Protein 7TGG (pdb70)

InterPro domains:
  IPR000983 General secretion pathway protein G-type pilin [PR00813] (29-54)
  IPR000983 General secretion pathway protein G-type pilin [PR00813] (65-83)
  IPR012902 Prokaryotic N-terminal methylation site [PF07963] (25-50)
  IPR012902 Prokaryotic N-terminal methylation site [PS00409] (28-48)
  IPR012902 Prokaryotic N-terminal methylation site [TIGR02532] (27-50)
  IPR045584 Pilin-like [SSF54523] (30-87)

Sequence (163 aa):
TLIELLIVVAIIGILAAIAIPQFSAYRVKAYNSAASSDLRNLKTALESAFADDQTYPPESAGKIPTTTMGGKDFTFKPSTNVSVSYFTTNGATSTAGTVNTDYAVNTKNSSGNRVFTSTNNTSNIWYIENDAWKGKAVSDSDVTALGTGDVGKSDFSGTEWKS

Radius of gyration: 22.92 Å; Cα contacts (8 Å, |Δi|>4): 301; chains: 2; bounding box: 35×36×85 Å

B-factor: mean 159.6, std 14.05, range [127.74, 213.77]

Solvent-accessible surface area: 9549 Å² total; per-residue (Å²): 128,139,127,107,106,111,95,73,99,50,83,114,46,112,120,84,79,114,96,165,75,140,117,60,47,168,125,11,125,58,71,8,66,44,0,32,72,10,0,136,71,2,38,68,24,0,88,65,11,56,81,96,32,126,2,8,0,8,7,48,99,12,106,28,2,82,45,11,34,43,56,148,99,6,124,38,172,48,53,147,73,17,23,25,10,0,33,5,58,58,21,47,79,78,94,86,70,31,88,0,72,30,4,0,0,0,0,0,7,32,44,0,20,49,3,8,4,1,0,40,77,26,79,83,23,34,22,36,77,58,94,80,21,94,66,86,34,11,101,58,113,88,1,82,37,18,29,105,37,67,31,14,74,77,109,38,123,73,103,15,143,86,125

Secondary structure (DSSP, 8-state):
-TTHHHHHHHHHHHHT-S-PPP-SHHHHHHHHHHHHHHHHHHHHHHHHHHHHHSSPPPP-/--S--SB-TTSSB------TTEEEEEEETTTT---SS-----EEEEEEETT-S-EEEEETT--S-EE---SS-SS--TTSSTT----SS--------SS-B--

GO terms:
  GO:0009297 pilus assembly (P, IMP)

Nearest PDB structures (foldseek):
  6vk9-assembly1_D  TM=1.008E+00  e=5.743E-19  Geobacter sulfurreducens
  2w81-assembly1_D  TM=5.347E-01  e=9.910E+00  Neisseria meningitidis

Foldseek 3Di:
DVVVVVVVVVVVVVVVPPPDDDCDVVVVVVVVVVVVVVVVVVVVVQVVVCVVPVDGDDDD/DFADAQADLVRHGPPDDDDDAKAKGKEFQPGPPSVSPDDTPKIKMKMGGQQDQKIWIDMDQEDDIKIQRDNPHGRDHPVDPPRPGDDYPVRHCRDDDPHIDDD

Organism: Geobacter sulfurreducens (strain ATCC 51573 / DSM 12127 / PCA) (NCBI:txid243231)

Structure (mmCIF, N/CA/C/O backbone):
data_7TGG
#
_entry.id   7TGG
#
_cell.length_a   1.00
_cell.length_b   1.00
_cell.length_c   1.00
_cell.angle_alpha   90.00
_cell.angle_beta   90.00
_cell.angle_gamma   90.00
#
_symmetry.space_group_name_H-M   'P 1'
#
loop_
_entity.id
_entity.type
_entity.pdbx_description
1 polymer 'Geopilin domain 1 protein'
2 polymer 'Geopilin domain 2 protein'
#
loop_
_atom_site.group_PDB
_atom_site.id
_atom_site.type_symbol
_atom_site.label_atom_id
_atom_site.label_alt_id
_atom_site.label_comp_id
_atom_site.label_asym_id
_atom_site.label_entity_id
_atom_site.label_seq_id
_atom_site.pdbx_PDB_ins_code
_atom_site.Cartn_x
_atom_site.Cartn_y
_atom_site.Cartn_z
_atom_site.occupancy
_atom_site.B_iso_or_equiv
_atom_site.auth_seq_id
_atom_site.auth_comp_id
_atom_site.auth_asym_id
_atom_site.auth_atom_id
_atom_site.pdbx_PDB_model_num
ATOM 1 N N . THR A 1 31 ? -2.320 1.188 -62.143 1.00 145.77 2 THR A N 1
ATOM 2 C CA . THR A 1 31 ? -1.641 2.189 -62.959 1.00 145.77 2 THR A CA 1
ATOM 3 C C . THR A 1 31 ? -0.354 2.660 -62.292 1.00 145.77 2 THR A C 1
ATOM 4 O O . THR A 1 31 ? -0.205 2.564 -61.074 1.00 145.77 2 THR A O 1
ATOM 8 N N . LEU A 1 32 ? 0.574 3.171 -63.107 1.00 146.43 3 LEU A N 1
ATOM 9 C CA . LEU A 1 32 ? 1.856 3.629 -62.585 1.00 146.43 3 LEU A CA 1
ATOM 10 C C . LEU A 1 32 ? 1.690 4.752 -61.570 1.00 146.43 3 LEU A C 1
ATOM 11 O O . LEU A 1 32 ? 2.461 4.835 -60.607 1.00 146.43 3 LEU A O 1
ATOM 16 N N . ILE A 1 33 ? 0.698 5.623 -61.762 1.00 142.85 4 ILE A N 1
ATOM 17 C CA . ILE A 1 33 ? 0.502 6.719 -60.818 1.00 142.85 4 ILE A CA 1
ATOM 18 C C . ILE A 1 33 ? 0.041 6.192 -59.464 1.00 142.85 4 ILE A C 1
ATOM 19 O O . ILE A 1 33 ? 0.407 6.745 -58.420 1.00 142.85 4 ILE A O 1
ATOM 24 N N . GLU A 1 34 ? -0.752 5.119 -59.451 1.00 143.75 5 GLU A N 1
ATOM 25 C CA . GLU A 1 34 ? -1.135 4.507 -58.183 1.00 143.75 5 GLU A CA 1
ATOM 26 C C . GLU A 1 34 ? 0.083 3.955 -57.452 1.00 143.75 5 GLU A C 1
ATOM 27 O O . GLU A 1 34 ? 0.207 4.101 -56.227 1.00 143.75 5 GLU A O 1
ATOM 33 N N . LEU A 1 35 ? 1.001 3.334 -58.188 1.00 138.47 6 LEU A N 1
ATOM 34 C CA . LEU A 1 35 ? 2.239 2.824 -57.611 1.00 138.47 6 LEU A CA 1
ATOM 35 C C . LEU A 1 35 ? 3.255 3.909 -57.365 1.00 138.47 6 LEU A C 1
ATOM 36 O O . LEU A 1 35 ? 4.358 3.609 -56.898 1.00 138.47 6 LEU A O 1
ATOM 41 N N . LEU A 1 36 ? 2.929 5.164 -57.670 1.00 137.51 7 LEU A N 1
ATOM 42 C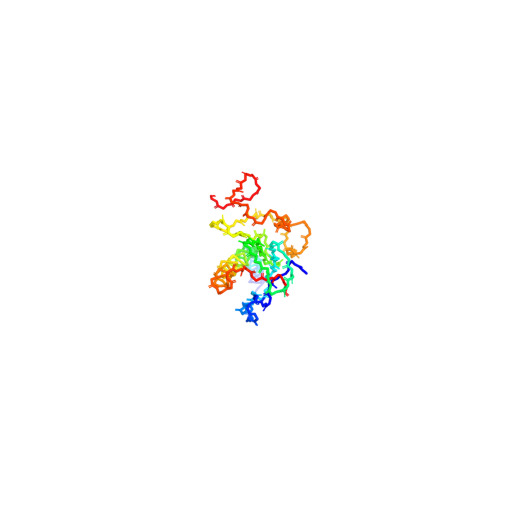 CA . LEU A 1 36 ? 3.745 6.292 -57.255 1.00 137.51 7 LEU A CA 1
ATOM 43 C C . LEU A 1 36 ? 3.227 6.949 -55.990 1.00 137.51 7 LEU A C 1
ATOM 44 O O . LEU A 1 36 ? 3.976 7.682 -55.339 1.00 137.51 7 LEU A O 1
ATOM 49 N N . ILE A 1 37 ? 1.970 6.707 -55.635 1.00 135.91 8 ILE A N 1
ATOM 50 C CA . ILE A 1 37 ? 1.428 7.201 -54.378 1.00 135.91 8 ILE A CA 1
ATOM 51 C C . ILE A 1 37 ? 1.515 6.143 -53.287 1.00 135.91 8 ILE A C 1
ATOM 52 O O . ILE A 1 37 ? 1.683 6.472 -52.111 1.00 135.91 8 ILE A O 1
ATOM 57 N N . VAL A 1 38 ? 1.417 4.860 -53.642 1.00 137.76 9 VAL A N 1
ATOM 58 C CA . VAL A 1 38 ? 1.705 3.816 -52.659 1.00 137.76 9 VAL A CA 1
ATOM 59 C C . VAL A 1 38 ? 3.100 4.018 -52.083 1.00 137.76 9 VAL A C 1
ATOM 60 O O . VAL A 1 38 ? 3.305 3.966 -50.863 1.00 137.76 9 VAL A O 1
ATOM 64 N N . VAL A 1 39 ? 4.079 4.265 -52.957 1.00 128.95 10 VAL A N 1
ATOM 65 C CA . VAL A 1 39 ? 5.438 4.549 -52.520 1.00 128.95 10 VAL A CA 1
ATOM 66 C C . VAL A 1 39 ? 5.511 5.826 -51.697 1.00 128.95 10 VAL A C 1
ATOM 67 O O . VAL A 1 39 ? 6.299 5.908 -50.750 1.00 128.95 10 VAL A O 1
ATOM 71 N N . ALA A 1 40 ? 4.683 6.821 -52.013 1.00 127.74 11 ALA A N 1
ATOM 72 C CA . ALA A 1 40 ? 4.735 8.089 -51.297 1.00 127.74 11 ALA A CA 1
ATOM 73 C C . ALA A 1 40 ? 4.063 8.029 -49.931 1.00 127.74 11 ALA A C 1
ATOM 74 O O . ALA A 1 40 ? 4.341 8.886 -49.086 1.00 127.74 11 ALA A O 1
ATOM 76 N N . ILE A 1 41 ? 3.200 7.047 -49.694 1.00 129.87 12 ILE A N 1
ATOM 77 C CA . ILE A 1 41 ? 2.610 6.839 -48.376 1.00 129.87 12 ILE A CA 1
ATOM 78 C C . ILE A 1 41 ? 3.437 5.873 -47.536 1.00 129.87 12 ILE A C 1
ATOM 79 O O . ILE A 1 41 ? 3.525 6.034 -46.318 1.00 129.87 12 ILE A O 1
ATOM 84 N N . ILE A 1 42 ? 4.036 4.856 -48.164 1.00 134.59 13 ILE A N 1
ATOM 85 C CA . ILE A 1 42 ? 4.918 3.956 -47.424 1.00 134.59 13 ILE A CA 1
ATOM 86 C C . ILE A 1 42 ? 6.065 4.733 -46.793 1.00 134.59 13 ILE A C 1
ATOM 87 O O . ILE A 1 42 ? 6.443 4.489 -45.640 1.00 134.59 13 ILE A O 1
ATOM 92 N N . GLY A 1 43 ? 6.626 5.693 -47.530 1.00 129.48 14 GLY A N 1
ATOM 93 C CA . GLY A 1 43 ? 7.688 6.513 -46.974 1.00 129.48 14 GLY A CA 1
ATOM 94 C C . GLY A 1 43 ? 7.233 7.375 -45.815 1.00 129.48 14 GLY A C 1
ATOM 95 O O . GLY A 1 43 ? 7.995 7.603 -44.871 1.00 129.48 14 GLY A O 1
ATOM 96 N N . ILE A 1 44 ? 5.996 7.869 -45.867 1.00 128.89 15 ILE A N 1
ATOM 97 C CA . ILE A 1 44 ? 5.477 8.696 -44.781 1.00 128.89 15 ILE A CA 1
ATOM 98 C C . ILE A 1 44 ? 5.256 7.855 -43.530 1.00 128.89 15 ILE A C 1
ATOM 99 O O . ILE A 1 44 ? 5.705 8.209 -42.434 1.00 128.89 15 ILE A O 1
ATOM 104 N N . LEU A 1 45 ? 4.569 6.723 -43.679 1.00 132.06 16 LEU A N 1
ATOM 105 C CA . LEU A 1 45 ? 4.230 5.895 -42.527 1.00 132.06 16 LEU A CA 1
ATOM 106 C C . LEU A 1 45 ? 5.414 5.107 -41.985 1.00 132.06 16 LEU A C 1
ATOM 107 O O . LEU A 1 45 ? 5.257 4.407 -40.979 1.00 132.06 16 LEU A O 1
ATOM 112 N N . ALA A 1 46 ? 6.582 5.197 -42.614 1.00 135.49 17 ALA A N 1
ATOM 113 C CA . ALA A 1 46 ? 7.788 4.559 -42.109 1.00 135.49 17 ALA A CA 1
ATOM 114 C C . ALA A 1 46 ? 8.616 5.486 -41.233 1.00 135.49 17 ALA A C 1
ATOM 115 O O . ALA A 1 46 ? 9.664 5.071 -40.730 1.00 135.49 17 ALA A O 1
ATOM 117 N N . ALA A 1 47 ? 8.181 6.732 -41.050 1.00 135.13 18 ALA A N 1
ATOM 118 C CA . ALA A 1 47 ? 8.862 7.694 -40.179 1.00 135.13 18 ALA A CA 1
ATOM 119 C C . ALA A 1 47 ? 7.773 8.478 -39.449 1.00 135.13 18 ALA A C 1
ATOM 120 O O . ALA A 1 47 ? 7.245 9.461 -39.975 1.00 135.13 18 ALA A O 1
ATOM 122 N N . ILE A 1 48 ? 7.436 8.032 -38.240 1.00 145.47 19 ILE A N 1
ATOM 123 C CA . ILE A 1 48 ? 6.352 8.639 -37.476 1.00 145.47 19 ILE A CA 1
ATOM 124 C C . ILE A 1 48 ? 6.930 9.056 -36.125 1.00 145.47 19 ILE A C 1
ATOM 125 O O . ILE A 1 48 ? 6.227 9.101 -35.108 1.00 145.47 19 ILE A O 1
ATOM 130 N N . ALA A 1 49 ? 8.228 9.364 -36.107 1.00 162.17 20 ALA A N 1
ATOM 131 C CA . ALA A 1 49 ? 8.925 9.837 -34.909 1.00 162.17 20 ALA A CA 1
ATOM 132 C C . ALA A 1 49 ? 8.788 8.824 -33.768 1.00 162.17 20 ALA A C 1
ATOM 133 O O . ALA A 1 49 ? 8.187 9.077 -32.722 1.00 162.17 20 ALA A O 1
ATOM 135 N N . ILE A 1 50 ? 9.355 7.654 -34.020 1.00 160.84 21 ILE A N 1
ATOM 136 C CA . ILE A 1 50 ? 9.289 6.557 -33.052 1.00 160.84 21 ILE A CA 1
ATOM 137 C C . ILE A 1 50 ? 10.095 6.931 -31.810 1.00 160.84 21 ILE A C 1
ATOM 138 O O . ILE A 1 50 ? 11.274 7.310 -31.925 1.00 160.84 21 ILE A O 1
ATOM 143 N N . PRO A 1 51 ? 9.506 6.887 -30.622 1.00 154.21 22 PRO A N 1
ATOM 144 C CA . PRO A 1 51 ? 10.197 7.393 -29.434 1.00 154.21 22 PRO A CA 1
ATOM 145 C C . PRO A 1 51 ? 11.050 6.328 -28.760 1.00 154.21 22 PRO A C 1
ATOM 146 O O . PRO A 1 51 ? 10.813 5.124 -28.870 1.00 154.21 22 PRO A O 1
ATOM 150 N N . GLN A 1 52 ? 12.049 6.807 -28.029 1.00 155.18 23 GLN A N 1
ATOM 151 C CA . GLN A 1 52 ? 12.969 5.950 -27.284 1.00 155.18 23 GLN A CA 1
ATOM 152 C C . GLN A 1 52 ? 12.312 5.561 -25.967 1.00 155.18 23 GLN A C 1
ATOM 153 O O . GLN A 1 52 ? 11.808 6.406 -25.222 1.00 155.18 23 GLN A O 1
ATOM 159 N N . PHE A 1 53 ? 12.253 4.264 -25.710 1.00 155.94 24 PHE A N 1
ATOM 160 C CA . PHE A 1 53 ? 11.655 3.747 -24.484 1.00 155.94 24 PHE A CA 1
ATOM 161 C C . PHE A 1 53 ? 12.735 3.273 -23.516 1.00 155.94 24 PHE A C 1
ATOM 162 O O . PHE A 1 53 ? 12.839 2.099 -23.167 1.00 155.94 24 PHE A O 1
ATOM 170 N N . SER A 1 54 ? 13.563 4.224 -23.093 1.00 153.50 25 SER A N 1
ATOM 171 C CA . SER A 1 54 ? 14.652 3.937 -22.172 1.00 153.50 25 SER A CA 1
ATOM 172 C C . SER A 1 54 ? 14.392 4.467 -20.774 1.00 153.50 25 SER A C 1
ATOM 173 O O . SER A 1 54 ? 14.488 3.716 -19.798 1.00 153.50 25 SER A O 1
ATOM 176 N N . ALA A 1 55 ? 14.071 5.753 -20.651 1.00 145.08 26 ALA A N 1
ATOM 177 C CA . ALA A 1 55 ? 13.757 6.298 -19.340 1.00 145.08 26 ALA A CA 1
ATOM 178 C C . ALA A 1 55 ? 12.497 5.665 -18.771 1.00 145.08 26 ALA A C 1
ATOM 179 O O . ALA A 1 55 ? 12.434 5.370 -17.569 1.00 145.08 26 ALA A O 1
ATOM 181 N N . TYR A 1 56 ? 11.518 5.381 -19.632 1.00 153.68 27 TYR A N 1
ATOM 182 C CA . TYR A 1 56 ? 10.181 5.007 -19.198 1.00 153.68 27 TYR A CA 1
ATOM 183 C C . TYR A 1 56 ? 10.173 3.651 -18.518 1.00 153.68 27 TYR A C 1
ATOM 184 O O . TYR A 1 56 ? 9.156 3.261 -17.936 1.00 153.68 27 TYR A O 1
ATOM 193 N N . ARG A 1 57 ? 11.286 2.933 -18.605 1.00 154.00 28 ARG A N 1
ATOM 194 C CA . ARG A 1 57 ? 11.522 1.619 -18.031 1.00 154.00 28 ARG A CA 1
ATOM 195 C C . AR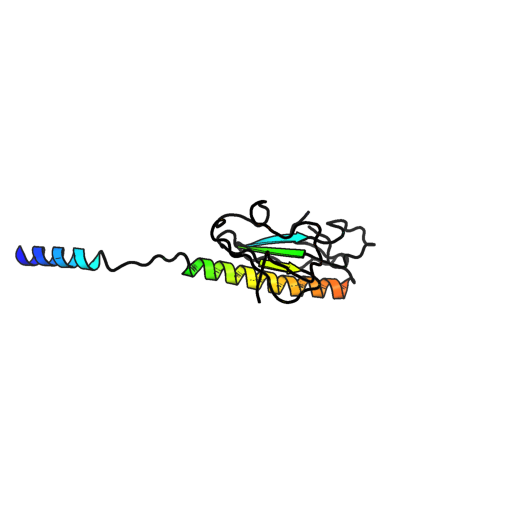G A 1 57 ? 12.521 1.643 -16.884 1.00 154.00 28 ARG A C 1
ATOM 196 O O . ARG A 1 57 ? 12.367 0.892 -15.912 1.00 154.00 28 ARG A O 1
ATOM 204 N N . VAL A 1 58 ? 13.550 2.493 -16.972 1.00 147.99 29 VAL A N 1
ATOM 205 C CA . VAL A 1 58 ? 14.482 2.634 -15.858 1.00 147.99 29 VAL A CA 1
ATOM 206 C C . VAL A 1 58 ? 13.769 3.221 -14.648 1.00 147.99 29 VAL A C 1
ATOM 207 O O . VAL A 1 58 ? 14.110 2.906 -13.502 1.00 147.99 29 VAL A O 1
ATOM 211 N N . LYS A 1 59 ? 12.772 4.086 -14.871 1.00 151.82 30 LYS A N 1
ATOM 212 C CA . LYS A 1 59 ? 11.974 4.547 -13.736 1.00 151.82 30 LYS A CA 1
ATOM 213 C C . LYS A 1 59 ? 11.263 3.384 -13.052 1.00 151.82 30 LYS A C 1
ATOM 214 O O . LYS A 1 59 ? 11.183 3.335 -11.819 1.00 151.82 30 LYS A O 1
ATOM 220 N N . ALA A 1 60 ? 10.742 2.438 -13.836 1.00 143.75 31 ALA A N 1
ATOM 221 C CA . ALA A 1 60 ? 10.109 1.258 -13.255 1.00 143.75 31 ALA A CA 1
ATOM 222 C C . ALA A 1 60 ? 11.113 0.433 -12.458 1.00 143.75 31 ALA A C 1
ATOM 223 O O . ALA A 1 60 ? 10.818 -0.029 -11.348 1.00 143.75 31 ALA A O 1
ATOM 225 N N . TYR A 1 61 ? 12.306 0.229 -13.017 1.00 155.43 32 TYR A N 1
ATOM 226 C CA . TYR A 1 61 ? 13.341 -0.511 -12.295 1.00 155.43 32 TYR A CA 1
ATOM 227 C C . TYR A 1 61 ? 13.672 0.166 -10.968 1.00 155.43 32 TYR A C 1
ATOM 228 O O . TYR A 1 61 ? 13.779 -0.493 -9.920 1.00 155.43 32 TYR A O 1
ATOM 237 N N . ASN A 1 62 ? 13.823 1.490 -10.997 1.00 150.79 33 ASN A N 1
ATOM 238 C CA . ASN A 1 62 ? 14.148 2.251 -9.799 1.00 150.79 33 ASN A CA 1
ATOM 239 C C . ASN A 1 62 ? 13.044 2.127 -8.757 1.00 150.79 33 ASN A C 1
ATOM 240 O O . ASN A 1 62 ? 13.314 1.950 -7.562 1.00 150.79 33 ASN A O 1
ATOM 245 N N . SER A 1 63 ? 11.787 2.250 -9.191 1.00 144.33 34 SER A N 1
ATOM 246 C CA . SER A 1 63 ? 10.667 2.130 -8.268 1.00 144.33 34 SER A CA 1
ATOM 247 C C . SER A 1 63 ? 10.509 0.720 -7.722 1.00 144.33 34 SER A C 1
ATOM 248 O O . SER A 1 63 ? 9.926 0.555 -6.646 1.00 144.33 34 SER A O 1
ATOM 251 N N . ALA A 1 64 ? 11.009 -0.293 -8.429 1.00 136.93 35 ALA A N 1
ATOM 252 C CA . ALA A 1 64 ? 11.048 -1.630 -7.848 1.00 136.93 35 ALA A CA 1
ATOM 253 C C . ALA A 1 64 ? 12.097 -1.707 -6.747 1.00 136.93 35 ALA A C 1
ATOM 254 O O . ALA A 1 64 ? 11.830 -2.219 -5.650 1.00 136.93 35 ALA A O 1
ATOM 256 N N . ALA A 1 65 ? 13.296 -1.184 -7.019 1.00 138.59 36 ALA A N 1
ATOM 257 C CA . ALA A 1 65 ? 14.367 -1.259 -6.026 1.00 138.59 36 ALA A CA 1
ATOM 258 C C . ALA A 1 65 ? 14.018 -0.472 -4.765 1.00 138.59 36 ALA A C 1
ATOM 259 O O . ALA A 1 65 ? 14.294 -0.924 -3.644 1.00 138.59 36 ALA A O 1
ATOM 261 N N . SER A 1 66 ? 13.409 0.705 -4.926 1.00 148.85 37 SER A N 1
ATOM 262 C CA . SER A 1 66 ? 13.071 1.532 -3.769 1.00 148.85 37 SER A CA 1
ATOM 263 C C . SER A 1 66 ? 12.025 0.855 -2.889 1.00 148.85 37 SER A C 1
ATOM 264 O O . SER A 1 66 ? 12.148 0.848 -1.655 1.00 148.85 37 SER A O 1
ATOM 267 N N . SER A 1 67 ? 10.985 0.292 -3.507 1.00 149.57 38 SER A N 1
ATOM 268 C CA . SER A 1 67 ? 9.985 -0.467 -2.765 1.00 149.57 38 SER A CA 1
ATOM 269 C C . SER A 1 67 ? 10.626 -1.638 -2.034 1.00 149.57 38 SER A C 1
ATOM 270 O O . SER A 1 67 ? 10.305 -1.918 -0.870 1.00 149.57 38 SER A O 1
ATOM 273 N N . ASP A 1 68 ? 11.540 -2.339 -2.711 1.00 162.44 39 ASP A N 1
ATOM 274 C CA . ASP A 1 68 ? 12.214 -3.468 -2.081 1.00 162.44 39 ASP A CA 1
ATOM 275 C C . ASP A 1 68 ? 12.980 -3.028 -0.841 1.00 162.44 39 ASP A C 1
ATOM 276 O O . ASP A 1 68 ? 12.938 -3.700 0.196 1.00 162.44 39 ASP A O 1
ATOM 281 N N . LEU A 1 69 ? 13.692 -1.905 -0.930 1.00 145.71 40 LEU A N 1
ATOM 282 C CA . LEU A 1 69 ? 14.455 -1.428 0.222 1.00 145.71 40 LEU A CA 1
ATOM 283 C C . LEU A 1 69 ? 13.531 -1.036 1.372 1.00 145.71 40 LEU A C 1
ATOM 284 O O . LEU A 1 69 ? 13.802 -1.347 2.541 1.00 145.71 40 LEU A O 1
ATOM 289 N N . ARG A 1 70 ? 12.437 -0.335 1.060 1.00 148.50 41 ARG A N 1
ATOM 290 C CA . ARG A 1 70 ? 11.497 0.061 2.106 1.00 148.50 41 ARG A CA 1
ATOM 291 C C . ARG A 1 70 ? 10.867 -1.155 2.776 1.00 148.50 41 ARG A C 1
ATOM 292 O O . ARG A 1 70 ? 10.503 -1.099 3.956 1.00 148.50 41 ARG A O 1
ATOM 300 N N . ASN A 1 71 ? 10.736 -2.255 2.036 1.00 150.79 42 ASN A N 1
ATOM 301 C CA . ASN A 1 71 ? 10.252 -3.513 2.601 1.00 150.79 42 ASN A CA 1
ATOM 302 C C . ASN A 1 71 ? 11.307 -4.155 3.501 1.00 150.79 42 ASN A C 1
ATOM 303 O O . ASN A 1 71 ? 11.013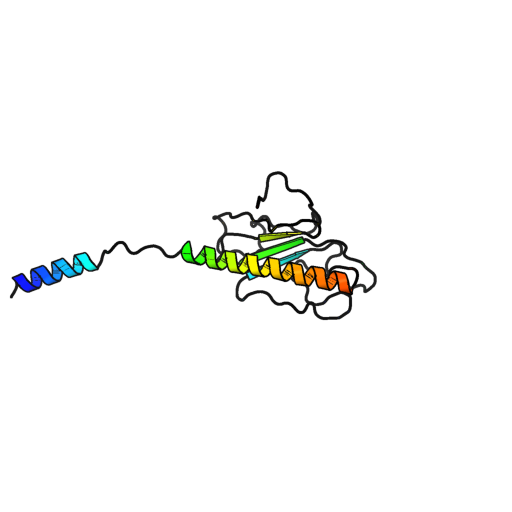 -4.641 4.610 1.00 150.79 42 ASN A O 1
ATOM 308 N N . LEU A 1 72 ? 12.549 -4.175 3.023 1.00 143.22 43 LEU A N 1
ATOM 309 C CA . LEU A 1 72 ? 13.643 -4.749 3.793 1.00 143.22 43 LEU A CA 1
ATOM 310 C C . LEU A 1 72 ? 13.817 -4.027 5.121 1.00 143.22 43 LEU A C 1
ATOM 311 O O . LEU A 1 72 ? 14.227 -4.634 6.118 1.00 143.22 43 LEU A O 1
ATOM 316 N N . LYS A 1 73 ? 13.541 -2.721 5.148 1.00 143.91 44 LYS A N 1
ATOM 317 C CA . LYS A 1 73 ? 13.613 -1.995 6.415 1.00 143.91 44 LYS A CA 1
ATOM 318 C C . LYS A 1 73 ? 12.628 -2.560 7.433 1.00 143.91 44 LYS A C 1
ATOM 319 O O . LYS A 1 73 ? 12.967 -2.714 8.616 1.00 143.91 44 LYS A O 1
ATOM 325 N N . THR A 1 74 ? 11.401 -2.868 6.995 1.00 151.01 45 THR A N 1
ATOM 326 C CA . THR A 1 74 ? 10.434 -3.497 7.889 1.00 151.01 45 THR A CA 1
ATOM 327 C C . THR A 1 74 ? 10.964 -4.826 8.393 1.00 151.01 45 THR A C 1
ATOM 328 O O . THR A 1 74 ? 10.848 -5.145 9.585 1.00 151.01 45 THR A O 1
ATOM 332 N N . ALA A 1 75 ? 11.557 -5.613 7.492 1.00 151.09 46 ALA A N 1
ATOM 333 C CA . ALA A 1 75 ? 12.085 -6.912 7.905 1.00 151.09 46 ALA A CA 1
ATOM 334 C C . ALA A 1 75 ? 13.159 -6.752 8.978 1.00 151.09 46 ALA A C 1
ATOM 335 O O . ALA A 1 75 ? 13.134 -7.433 10.014 1.00 151.09 46 ALA A O 1
ATOM 337 N N . LEU A 1 76 ? 14.101 -5.836 8.749 1.00 153.48 47 LEU A N 1
ATOM 338 C CA . LEU A 1 76 ? 15.174 -5.591 9.709 1.00 153.48 47 LEU A CA 1
ATOM 339 C C . LEU A 1 76 ? 14.629 -5.141 11.057 1.00 153.48 47 LEU A C 1
ATOM 340 O O . LEU A 1 76 ? 15.055 -5.634 12.111 1.00 153.48 47 LEU A O 1
ATOM 345 N N . GLU A 1 77 ? 13.691 -4.197 11.048 1.00 169.27 48 GLU A N 1
ATOM 346 C CA . GLU A 1 77 ? 13.247 -3.638 12.313 1.00 169.27 48 GLU A CA 1
ATOM 347 C C . GLU A 1 77 ? 12.340 -4.589 13.077 1.00 169.27 48 GLU A C 1
ATOM 348 O O . GLU A 1 77 ? 12.256 -4.490 14.307 1.00 169.27 48 GLU A O 1
ATOM 354 N N . SER A 1 78 ? 11.701 -5.536 12.391 1.00 161.24 49 SER A N 1
ATOM 355 C CA . SER A 1 78 ? 11.005 -6.600 13.103 1.00 161.24 49 SER A CA 1
ATOM 356 C C . SER A 1 78 ? 11.999 -7.590 13.700 1.00 161.24 49 SER A C 1
ATOM 357 O O . SER A 1 78 ? 11.828 -8.058 14.835 1.00 161.24 49 SER A O 1
ATOM 360 N N . ALA A 1 79 ? 13.051 -7.925 12.948 1.00 161.89 50 ALA A N 1
ATOM 361 C CA . ALA A 1 79 ? 14.052 -8.844 13.480 1.00 161.89 50 ALA A CA 1
ATOM 362 C C . ALA A 1 79 ? 14.708 -8.279 14.736 1.00 161.89 50 ALA A C 1
ATOM 363 O O . ALA A 1 79 ? 14.968 -9.016 15.700 1.00 161.89 50 ALA A O 1
ATOM 365 N N . PHE A 1 80 ? 14.989 -6.974 14.745 1.00 165.01 51 PHE A N 1
ATOM 366 C CA . PHE A 1 80 ? 15.547 -6.367 15.952 1.00 165.01 51 PHE A CA 1
ATOM 367 C C . PHE A 1 80 ? 14.569 -6.480 17.113 1.00 165.01 51 PHE A C 1
ATOM 368 O O . PHE A 1 80 ? 14.955 -6.829 18.234 1.00 165.01 51 PHE A O 1
ATOM 376 N N . ALA A 1 81 ? 13.290 -6.200 16.862 1.00 165.52 52 ALA A N 1
ATOM 377 C CA . ALA A 1 81 ? 12.305 -6.331 17.926 1.00 165.52 52 ALA A CA 1
ATOM 378 C C . ALA A 1 81 ? 12.124 -7.771 18.367 1.00 165.52 52 ALA A C 1
ATOM 379 O O . ALA A 1 81 ? 11.488 -8.01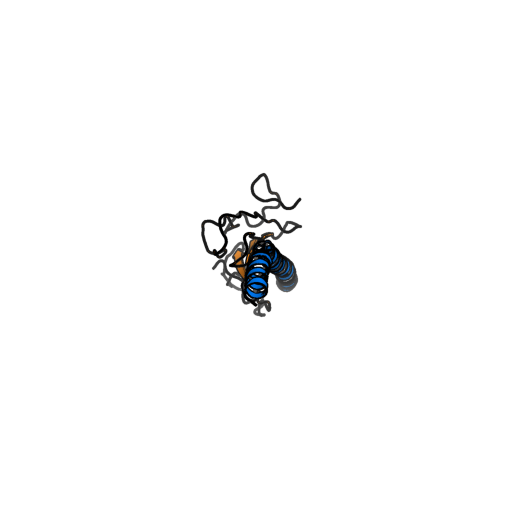3 19.398 1.00 165.52 52 ALA A O 1
ATOM 381 N N . ASP A 1 82 ? 12.658 -8.724 17.609 1.00 178.95 53 ASP A N 1
ATOM 382 C CA . ASP A 1 82 ? 12.729 -10.097 18.098 1.00 178.95 53 ASP A CA 1
ATOM 383 C C . ASP A 1 82 ? 13.942 -10.331 18.991 1.00 178.95 53 ASP A C 1
ATOM 384 O O . ASP A 1 82 ? 13.800 -10.826 20.113 1.00 178.95 53 ASP A O 1
ATOM 389 N N . ASP A 1 83 ? 15.136 -9.985 18.512 1.00 174.94 54 ASP A N 1
ATOM 390 C CA . ASP A 1 83 ? 16.367 -10.433 19.151 1.00 174.94 54 ASP A CA 1
ATOM 391 C C . ASP A 1 83 ? 17.162 -9.321 19.825 1.00 174.94 54 ASP A C 1
ATOM 392 O O . ASP A 1 83 ? 18.289 -9.572 20.264 1.00 174.94 54 ASP A O 1
ATOM 397 N N . GLN A 1 84 ? 16.616 -8.107 19.918 1.00 174.04 55 GLN A N 1
ATOM 398 C CA . GLN A 1 84 ? 17.328 -6.938 20.438 1.00 174.04 55 GLN A CA 1
ATOM 399 C C . GLN A 1 84 ? 18.589 -6.630 19.636 1.00 174.04 55 GLN A C 1
ATOM 400 O O . GLN A 1 84 ? 19.439 -5.854 20.082 1.00 174.04 55 GLN A O 1
ATOM 406 N N . THR A 1 85 ? 18.728 -7.228 18.455 1.00 172.32 56 THR A N 1
ATOM 407 C CA . THR A 1 85 ? 19.902 -7.037 17.618 1.00 172.32 56 THR A CA 1
ATOM 408 C C . THR A 1 85 ? 19.511 -7.222 16.162 1.00 172.32 56 THR A C 1
ATOM 409 O O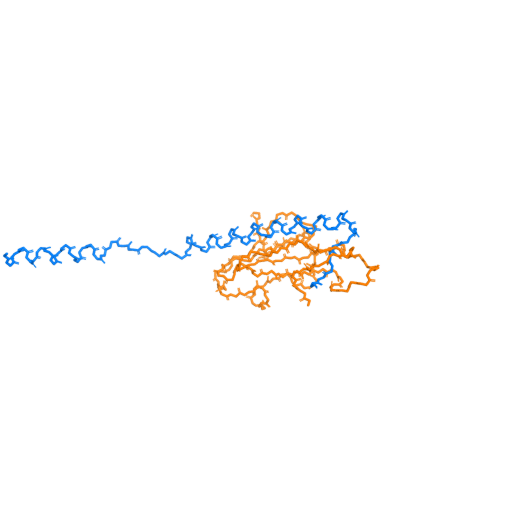 . THR A 1 85 ? 18.689 -8.083 15.838 1.00 172.32 56 THR A O 1
ATOM 413 N N . TYR A 1 86 ? 20.090 -6.406 15.289 1.00 162.74 57 TYR A N 1
ATOM 414 C CA . TYR A 1 86 ? 19.898 -6.625 13.870 1.00 162.74 57 TYR A CA 1
ATOM 415 C C . TYR A 1 86 ? 20.652 -7.879 13.429 1.00 162.74 57 TYR A C 1
ATOM 416 O O . TYR A 1 86 ? 21.705 -8.208 13.983 1.00 162.74 57 TYR A O 1
ATOM 425 N N . PRO A 1 87 ? 20.118 -8.605 12.449 1.00 154.38 58 PRO A N 1
ATOM 426 C CA . PRO A 1 87 ? 20.685 -9.907 12.116 1.00 154.38 58 PRO A CA 1
ATOM 427 C C . PRO A 1 87 ? 22.109 -9.777 11.624 1.00 154.38 58 PRO A C 1
ATOM 428 O O . PRO A 1 87 ? 22.493 -8.752 11.029 1.00 154.38 58 PRO A O 1
ATOM 432 N N . PRO A 1 88 ? 22.939 -10.796 11.850 1.00 150.59 59 PRO A N 1
ATOM 433 C CA . PRO A 1 88 ? 24.295 -10.782 11.301 1.00 150.59 59 PRO A CA 1
ATOM 434 C C . PRO A 1 88 ? 24.286 -10.896 9.785 1.00 150.59 59 PRO A C 1
ATOM 435 O O . PRO A 1 88 ? 23.367 -11.457 9.185 1.00 150.59 59 PRO A O 1
ATOM 439 N N . GLU A 1 89 ? 25.331 -10.350 9.170 1.00 170.97 60 GLU A N 1
ATOM 440 C CA . GLU A 1 89 ? 25.426 -10.328 7.717 1.00 170.97 60 GLU A CA 1
ATOM 441 C C . GLU A 1 89 ? 25.523 -11.740 7.152 1.00 170.97 60 GLU A C 1
ATOM 442 O O . GLU A 1 89 ? 25.917 -12.685 7.841 1.00 170.97 60 GLU A O 1
ATOM 448 N N . SER A 1 90 ? 25.138 -11.875 5.884 1.00 172.93 61 SER A N 1
ATOM 449 C CA . SER A 1 90 ? 25.202 -13.144 5.159 1.00 172.93 61 SER A CA 1
ATOM 450 C C . SER A 1 90 ? 24.415 -14.251 5.856 1.00 172.93 61 SER A C 1
ATOM 451 O O . SER A 1 90 ? 24.958 -15.307 6.177 1.00 172.93 61 SER A O 1
ATOM 455 N N . ALA B 2 21 ? 30.506 -11.736 3.369 1.00 173.24 1 ALA a N 1
ATOM 456 C CA . ALA B 2 21 ? 30.044 -10.585 4.136 1.00 173.24 1 ALA a CA 1
ATOM 457 C C . ALA B 2 21 ? 29.492 -9.509 3.210 1.00 173.24 1 ALA a C 1
ATOM 458 O O . ALA B 2 21 ? 29.730 -9.534 2.004 1.00 173.24 1 ALA a O 1
ATOM 460 N N . GLY B 2 22 ? 28.745 -8.566 3.780 1.00 167.85 2 GLY a N 1
ATOM 461 C CA . GLY B 2 22 ? 28.216 -7.453 3.023 1.00 167.85 2 GLY a CA 1
ATOM 462 C C . GLY B 2 22 ? 26.973 -7.743 2.211 1.00 167.85 2 GLY a C 1
ATOM 463 O O . GLY B 2 22 ? 26.480 -6.839 1.526 1.00 167.85 2 GLY a O 1
ATOM 464 N N . LYS B 2 23 ? 26.444 -8.960 2.265 1.00 163.96 3 LYS a N 1
ATOM 465 C CA . LYS B 2 23 ? 25.254 -9.325 1.514 1.00 163.96 3 LYS a CA 1
ATOM 466 C C . LYS B 2 23 ? 24.055 -9.449 2.447 1.00 163.96 3 LYS a C 1
ATOM 467 O O . LYS B 2 23 ? 24.183 -9.383 3.672 1.00 163.96 3 LYS a O 1
ATOM 473 N N . ILE B 2 24 ? 22.883 -9.606 1.838 1.00 152.63 4 ILE a N 1
ATOM 474 C CA . ILE B 2 24 ? 21.613 -9.719 2.554 1.00 152.63 4 ILE a CA 1
ATOM 475 C C . ILE B 2 24 ? 21.717 -10.824 3.600 1.00 152.63 4 ILE a C 1
ATOM 476 O O . ILE B 2 24 ? 22.247 -11.908 3.314 1.00 152.63 4 ILE a O 1
ATOM 481 N N . PRO B 2 25 ? 21.279 -10.581 4.833 1.00 157.55 5 PRO a N 1
ATOM 482 C CA . PRO B 2 25 ? 21.312 -11.641 5.846 1.00 157.55 5 PRO a CA 1
ATOM 483 C C . PRO B 2 25 ? 20.263 -12.707 5.562 1.00 157.55 5 PRO a C 1
ATOM 484 O O . PRO B 2 25 ? 19.153 -12.404 5.120 1.00 157.55 5 PRO a O 1
ATOM 488 N N . THR B 2 26 ? 20.638 -13.964 5.793 1.00 150.79 6 THR a N 1
ATOM 489 C CA . THR B 2 26 ? 19.735 -15.089 5.591 1.00 150.79 6 THR a CA 1
ATOM 490 C C . THR B 2 26 ? 19.073 -15.570 6.874 1.00 150.79 6 THR a C 1
ATOM 491 O O . THR B 2 26 ? 18.058 -16.272 6.804 1.00 150.79 6 THR a O 1
ATOM 495 N N . THR B 2 27 ? 19.616 -15.217 8.037 1.00 160.61 7 THR a N 1
ATOM 496 C CA . THR B 2 27 ? 19.101 -15.713 9.304 1.00 160.61 7 THR a CA 1
ATOM 497 C C . THR B 2 27 ? 19.418 -14.705 10.397 1.00 160.61 7 THR a C 1
ATOM 498 O O . THR B 2 27 ? 20.518 -14.149 10.436 1.00 160.61 7 THR a O 1
ATOM 502 N N . THR B 2 28 ? 18.452 -14.476 11.281 1.00 161.52 8 THR a N 1
ATOM 503 C CA . THR B 2 28 ? 18.647 -13.580 12.408 1.00 161.52 8 THR a CA 1
ATOM 504 C C . THR B 2 28 ? 19.320 -14.323 13.555 1.00 161.52 8 THR a C 1
ATOM 505 O O . THR B 2 28 ? 19.479 -15.545 13.528 1.00 161.52 8 THR a O 1
ATOM 509 N N . MET B 2 29 ? 19.729 -13.560 14.569 1.00 171.76 9 MET a N 1
ATOM 510 C CA . MET B 2 29 ? 20.510 -14.144 15.654 1.00 171.76 9 MET a CA 1
ATOM 511 C C . MET B 2 29 ? 19.715 -15.187 16.431 1.00 171.76 9 MET a C 1
ATOM 512 O O . MET B 2 29 ? 20.303 -16.085 17.044 1.00 171.76 9 MET a O 1
ATOM 517 N N . GLY B 2 30 ? 18.389 -15.109 16.398 1.00 175.66 10 GLY a N 1
ATOM 518 C CA . GLY B 2 30 ? 17.566 -16.058 17.123 1.00 175.66 10 GLY a CA 1
ATOM 519 C C . GLY B 2 30 ? 17.457 -17.410 16.448 1.00 175.66 10 GLY a C 1
ATOM 520 O O . GLY B 2 30 ? 16.695 -18.274 16.893 1.00 175.66 10 GLY a O 1
ATOM 521 N N . GLY B 2 31 ? 18.201 -17.605 15.362 1.00 167.40 11 GLY a N 1
ATOM 522 C CA . GLY B 2 31 ? 18.145 -18.837 14.609 1.00 167.40 11 GLY a CA 1
ATOM 523 C C . GLY B 2 31 ? 17.002 -18.924 13.623 1.00 167.40 11 GLY a C 1
ATOM 524 O O . GLY B 2 31 ? 16.956 -19.877 12.837 1.00 167.40 11 GLY a O 1
ATOM 525 N N . LYS B 2 32 ? 16.085 -17.959 13.635 1.00 167.60 12 LYS a N 1
ATOM 526 C CA . LYS B 2 32 ? 15.013 -17.907 12.657 1.00 167.60 12 LYS a CA 1
ATOM 527 C C . LYS B 2 32 ? 15.525 -17.290 11.365 1.00 167.60 12 LYS a C 1
ATOM 528 O O . LYS B 2 32 ? 16.371 -16.390 11.383 1.00 167.60 12 LYS a O 1
ATOM 534 N N . ASP B 2 33 ? 15.005 -17.776 10.241 1.00 171.10 13 ASP a N 1
ATOM 535 C CA . ASP B 2 33 ? 15.427 -17.262 8.949 1.00 171.10 13 ASP a CA 1
ATOM 536 C C . ASP B 2 33 ? 15.110 -15.780 8.838 1.00 171.10 13 ASP a C 1
ATOM 537 O O . ASP B 2 33 ? 14.105 -15.301 9.369 1.00 171.10 13 ASP a O 1
ATOM 542 N N . PHE B 2 34 ? 15.986 -15.050 8.146 1.00 162.74 14 PHE a N 1
ATOM 543 C CA . PHE B 2 34 ? 15.702 -13.646 7.856 1.00 162.74 14 PHE a CA 1
ATOM 544 C C . PHE B 2 34 ? 14.463 -13.473 6.997 1.00 162.74 14 PHE a C 1
ATOM 545 O O . PHE B 2 34 ? 13.951 -12.353 6.898 1.00 162.74 14 PHE a O 1
ATOM 553 N N . THR B 2 35 ? 13.974 -14.567 6.416 1.00 171.05 15 THR a N 1
ATOM 554 C CA . THR B 2 35 ? 12.626 -14.701 5.864 1.00 171.05 15 THR a CA 1
ATOM 555 C C . THR B 2 35 ? 12.245 -13.480 5.022 1.00 171.05 15 THR a C 1
ATOM 556 O O . THR B 2 35 ? 11.159 -12.904 5.135 1.00 171.05 15 THR a O 1
ATOM 560 N N . PHE B 2 36 ? 13.168 -13.105 4.134 1.00 160.58 16 PHE a N 1
ATOM 561 C CA . PHE B 2 36 ? 12.903 -12.091 3.119 1.00 160.58 16 PHE a CA 1
ATOM 562 C C . PHE B 2 36 ? 13.835 -12.300 1.935 1.00 160.58 16 PHE a C 1
ATOM 563 O O . PHE B 2 36 ? 15.039 -12.495 2.117 1.00 160.58 16 PHE a O 1
ATOM 571 N N . LYS B 2 37 ? 13.281 -12.230 0.725 1.00 161.32 17 LYS a N 1
ATOM 572 C CA . LYS B 2 37 ? 14.060 -12.394 -0.490 1.00 161.32 17 LYS a CA 1
ATOM 573 C C . LYS B 2 37 ? 13.926 -11.172 -1.394 1.00 161.32 17 LYS a C 1
ATOM 574 O O . LYS B 2 37 ? 12.868 -10.538 -1.428 1.00 161.32 17 LYS a O 1
ATOM 580 N N . PRO B 2 38 ? 14.982 -10.808 -2.117 1.00 158.65 18 PRO a N 1
ATOM 581 C CA . PRO B 2 38 ? 14.929 -9.613 -2.969 1.00 158.65 18 PRO a CA 1
ATOM 582 C C . PRO B 2 38 ? 14.131 -9.854 -4.245 1.00 158.65 18 PRO a C 1
ATOM 583 O O . PRO B 2 38 ? 13.724 -10.970 -4.569 1.00 158.65 18 PRO a O 1
ATOM 587 N N . SER B 2 39 ? 13.903 -8.758 -4.968 1.00 160.70 19 SER a N 1
ATOM 588 C CA . SER B 2 39 ? 13.199 -8.791 -6.242 1.00 160.70 19 SER a CA 1
ATOM 589 C C . SER B 2 39 ? 14.016 -9.537 -7.301 1.00 160.70 19 SER a C 1
ATOM 590 O O . SER B 2 39 ? 15.149 -9.966 -7.073 1.00 160.70 19 SER a O 1
ATOM 593 N N . THR B 2 40 ? 13.404 -9.686 -8.482 1.00 167.23 20 THR a N 1
ATOM 594 C CA . THR B 2 40 ? 13.960 -10.538 -9.533 1.00 167.23 20 THR a CA 1
ATOM 595 C C . THR B 2 40 ? 15.350 -10.090 -9.985 1.00 167.23 20 THR a C 1
ATOM 596 O O . THR B 2 40 ? 16.208 -10.927 -10.289 1.00 167.23 20 THR a O 1
ATOM 600 N N . ASN B 2 41 ? 15.595 -8.779 -10.040 1.00 152.85 21 ASN a N 1
ATOM 601 C CA . ASN B 2 41 ? 16.815 -8.300 -10.681 1.00 152.85 21 ASN a CA 1
ATOM 602 C C . ASN B 2 41 ? 17.491 -7.174 -9.904 1.00 152.85 21 ASN a C 1
ATOM 603 O O . ASN B 2 41 ? 18.161 -6.331 -10.513 1.00 152.85 21 ASN a O 1
ATOM 608 N N . VAL B 2 42 ? 17.338 -7.132 -8.585 1.00 151.13 22 VAL a N 1
ATOM 609 C CA . VAL B 2 42 ? 17.892 -6.064 -7.763 1.00 151.13 22 VAL a CA 1
ATOM 610 C C . VAL B 2 42 ? 19.074 -6.597 -6.963 1.00 151.13 22 VAL a C 1
ATOM 611 O O . VAL B 2 42 ? 19.008 -7.689 -6.385 1.00 151.13 22 VAL a O 1
ATOM 615 N N . SER B 2 43 ? 20.172 -5.847 -6.969 1.00 159.79 23 SER a N 1
ATOM 616 C CA . SER B 2 43 ? 21.304 -6.144 -6.104 1.00 159.79 23 SER a CA 1
ATOM 617 C C . SER B 2 43 ? 21.117 -5.470 -4.751 1.00 159.79 23 SER a C 1
ATOM 618 O O . SER B 2 43 ? 20.631 -4.339 -4.668 1.00 159.79 23 SER a O 1
ATOM 621 N N . VAL B 2 44 ? 21.507 -6.168 -3.687 1.00 160.87 24 VAL a N 1
ATOM 622 C CA . VAL B 2 44 ? 21.378 -5.659 -2.328 1.00 160.87 24 VAL a CA 1
ATOM 623 C C . VAL B 2 44 ? 22.700 -5.856 -1.601 1.00 160.87 24 VAL a C 1
ATOM 624 O O . VAL B 2 44 ? 23.365 -6.884 -1.767 1.00 160.87 24 VAL a O 1
ATOM 628 N N . SER B 2 45 ? 23.091 -4.858 -0.811 1.00 164.25 25 SER a N 1
ATOM 629 C CA . SER B 2 45 ? 24.275 -4.931 0.032 1.00 164.25 25 SER a CA 1
ATOM 630 C C . SER B 2 45 ? 23.915 -4.458 1.432 1.00 164.25 25 SER a C 1
ATOM 631 O O . SER B 2 45 ? 23.272 -3.418 1.597 1.00 164.25 25 SER a O 1
ATOM 634 N N . TYR B 2 46 ? 24.342 -5.219 2.438 1.00 154.21 26 TYR a N 1
ATOM 635 C CA . TYR B 2 46 ? 23.920 -4.982 3.813 1.00 154.21 26 TYR a CA 1
ATOM 636 C C . TYR B 2 46 ? 25.130 -5.033 4.730 1.00 154.21 26 TYR a C 1
ATOM 637 O O . TYR B 2 46 ? 25.957 -5.942 4.618 1.00 154.21 26 TYR a O 1
ATOM 646 N N . PHE B 2 47 ? 25.229 -4.061 5.634 1.00 158.83 27 PHE a N 1
ATOM 647 C CA . PHE B 2 47 ? 26.345 -3.959 6.563 1.00 158.83 27 PHE a CA 1
ATOM 648 C C . PHE B 2 47 ? 25.828 -3.690 7.968 1.00 158.83 27 PHE a C 1
ATOM 649 O O . PHE B 2 47 ? 24.813 -3.011 8.146 1.00 158.83 27 PHE a O 1
ATOM 657 N N . THR B 2 48 ? 26.532 -4.229 8.962 1.00 168.52 28 THR a N 1
ATOM 658 C CA . THR B 2 48 ? 26.167 -4.055 10.359 1.00 168.52 28 THR a CA 1
ATOM 659 C C . THR B 2 48 ? 27.435 -3.910 11.190 1.00 168.52 28 THR a C 1
ATOM 660 O O . THR B 2 48 ? 28.552 -3.944 10.669 1.00 168.52 28 THR a O 1
ATOM 664 N N . THR B 2 49 ? 27.248 -3.735 12.502 1.00 174.62 29 THR a N 1
ATOM 665 C CA . THR B 2 49 ? 28.373 -3.428 13.382 1.00 174.62 29 THR a CA 1
ATOM 666 C C . THR B 2 49 ? 29.382 -4.571 13.432 1.00 174.62 29 THR a C 1
ATOM 667 O O . THR B 2 49 ? 30.588 -4.355 13.277 1.00 174.62 29 THR a O 1
ATOM 671 N N . ASN B 2 50 ? 28.910 -5.799 13.652 1.00 180.63 30 ASN a N 1
ATOM 672 C CA . ASN B 2 50 ? 29.791 -6.933 13.902 1.00 180.63 30 ASN a CA 1
ATOM 673 C C . ASN B 2 50 ? 29.791 -7.941 12.754 1.00 180.63 30 ASN a C 1
ATOM 674 O O . ASN B 2 50 ? 30.094 -9.120 12.957 1.00 180.63 30 ASN a O 1
ATOM 679 N N . GLY B 2 51 ? 29.472 -7.485 11.546 1.00 176.75 31 GLY a N 1
ATOM 680 C CA . GLY B 2 51 ? 29.554 -8.337 10.371 1.00 176.75 31 GLY a CA 1
ATOM 681 C C . GLY B 2 51 ? 28.690 -9.579 10.474 1.00 176.75 31 GLY a C 1
ATOM 682 O O . GLY B 2 51 ? 27.543 -9.540 10.931 1.00 176.75 31 GLY a O 1
ATOM 683 N N . ALA B 2 52 ? 29.255 -10.704 10.038 1.00 179.10 32 ALA a N 1
ATOM 684 C CA . ALA B 2 52 ? 28.548 -11.977 9.971 1.00 179.10 32 ALA a CA 1
ATOM 685 C C . ALA B 2 52 ? 28.720 -12.833 11.218 1.00 179.10 32 ALA a C 1
ATOM 686 O O . ALA B 2 52 ? 28.317 -14.001 11.205 1.00 179.10 32 ALA a O 1
ATOM 688 N N . THR B 2 53 ? 29.309 -12.298 12.284 1.00 182.22 33 THR a N 1
ATOM 689 C CA . THR B 2 53 ? 29.666 -13.091 13.459 1.00 182.22 33 THR a CA 1
ATOM 690 C C . THR B 2 53 ? 28.406 -13.435 14.243 1.00 182.22 33 THR a C 1
ATOM 691 O O . THR B 2 53 ? 27.952 -12.683 15.107 1.00 182.22 33 THR a O 1
ATOM 695 N N . SER B 2 54 ? 27.836 -14.597 13.928 1.00 188.72 34 SER a N 1
ATOM 696 C CA . SER B 2 54 ? 26.662 -15.108 14.623 1.00 188.72 34 SER a CA 1
ATOM 697 C C . SER B 2 54 ? 27.071 -15.825 15.902 1.00 188.72 34 SER a C 1
ATOM 698 O O . SER B 2 54 ? 26.723 -16.993 16.102 1.00 188.72 34 SER a O 1
ATOM 70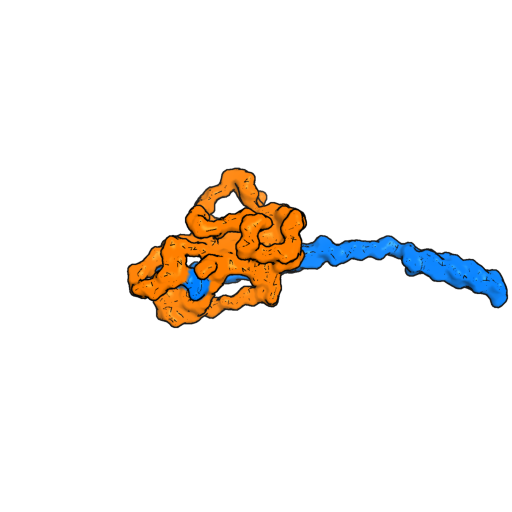1 N N . THR B 2 55 ? 27.806 -15.136 16.770 1.00 197.94 35 THR a N 1
ATOM 702 C CA . THR B 2 55 ? 28.354 -15.720 17.990 1.00 197.94 35 THR a CA 1
ATOM 703 C C . THR B 2 55 ? 27.303 -15.956 19.074 1.00 197.94 35 THR a C 1
ATOM 704 O O . THR B 2 55 ? 27.675 -16.418 20.164 1.00 197.94 35 THR a O 1
ATOM 708 N N . ALA B 2 56 ? 26.031 -15.656 18.805 1.00 213.77 36 ALA a N 1
ATOM 709 C CA . ALA B 2 56 ? 24.923 -15.883 19.731 1.00 213.77 36 ALA a CA 1
ATOM 710 C C . ALA B 2 56 ? 25.098 -15.142 21.052 1.00 213.77 36 ALA a C 1
ATOM 711 O O . ALA B 2 56 ? 24.429 -15.462 22.039 1.00 213.77 36 ALA a O 1
ATOM 713 N N . GLY B 2 57 ? 25.990 -14.156 21.098 1.00 202.73 37 GLY a N 1
ATOM 714 C CA . GLY B 2 57 ? 26.147 -13.354 22.293 1.00 202.73 37 GLY a CA 1
ATOM 715 C C . GLY B 2 57 ? 26.421 -11.891 22.012 1.00 202.73 37 GLY a C 1
ATOM 716 O O . GLY B 2 57 ? 26.712 -11.125 22.933 1.00 202.73 37 GLY a O 1
ATOM 717 N N . THR B 2 58 ? 26.336 -11.491 20.747 1.00 187.86 38 THR a N 1
ATOM 718 C CA . THR B 2 58 ? 26.578 -10.114 20.344 1.00 187.86 38 THR a CA 1
ATOM 719 C C . THR B 2 58 ? 25.262 -9.409 20.032 1.00 187.86 38 THR a C 1
ATOM 720 O O . THR B 2 58 ? 24.214 -10.036 19.854 1.00 187.86 38 THR a O 1
ATOM 724 N N . VAL B 2 59 ? 25.325 -8.079 19.971 1.00 186.06 39 VAL a N 1
ATOM 725 C CA . VAL B 2 59 ? 24.153 -7.273 19.644 1.00 186.06 39 VAL a CA 1
ATOM 726 C C . VAL B 2 59 ? 24.503 -6.226 18.590 1.00 186.06 39 VAL a C 1
ATOM 727 O O . VAL B 2 59 ? 25.290 -5.304 18.833 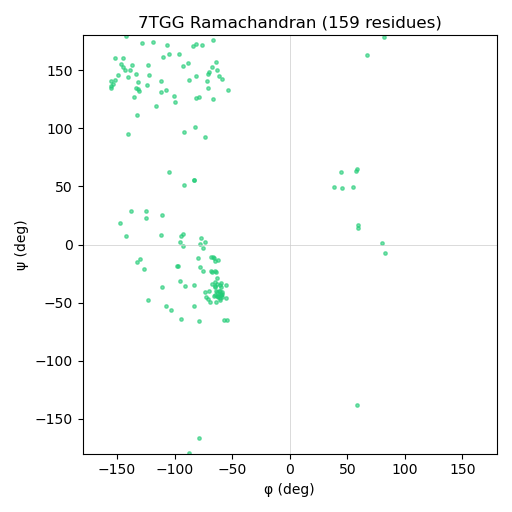1.00 186.06 39 VAL a O 1
ATOM 731 N N . ASN B 2 60 ? 23.951 -6.393 17.392 1.00 176.47 40 ASN a N 1
ATOM 732 C CA . ASN B 2 60 ? 24.118 -5.425 16.311 1.00 176.47 40 ASN a CA 1
ATOM 733 C C . ASN B 2 60 ? 23.110 -4.299 16.495 1.00 176.47 40 ASN a C 1
ATOM 734 O O . ASN B 2 60 ? 21.931 -4.442 16.168 1.00 176.47 40 ASN a O 1
ATOM 739 N N . THR B 2 61 ? 23.576 -3.167 17.020 1.00 172.75 41 THR a N 1
ATOM 740 C CA . THR B 2 61 ? 22.698 -2.041 17.307 1.00 172.75 41 THR a CA 1
ATOM 741 C C . THR B 2 61 ? 22.364 -1.204 16.080 1.00 172.75 41 THR a C 1
ATOM 742 O O . THR B 2 61 ? 21.460 -0.364 16.156 1.00 172.75 41 THR a O 1
ATOM 746 N N . ASP B 2 62 ? 23.057 -1.401 14.961 1.00 170.97 42 ASP a N 1
ATOM 747 C CA . ASP B 2 62 ? 22.865 -0.540 13.804 1.00 170.97 42 ASP a CA 1
ATOM 748 C C . ASP B 2 62 ? 23.011 -1.353 12.527 1.00 170.97 42 ASP a C 1
ATOM 749 O O . ASP B 2 62 ? 23.596 -2.439 12.520 1.00 170.97 42 ASP a O 1
ATOM 754 N N . TYR B 2 63 ? 22.466 -0.807 11.443 1.00 160.92 43 TYR a N 1
ATOM 755 C CA . TYR B 2 63 ? 22.600 -1.414 10.129 1.00 160.92 43 TYR a CA 1
ATOM 756 C C . TYR B 2 63 ? 22.710 -0.317 9.082 1.00 160.92 43 TYR a C 1
ATOM 757 O O . TYR B 2 63 ? 22.214 0.797 9.262 1.00 160.92 43 TYR a O 1
ATOM 766 N N . ALA B 2 64 ? 23.376 -0.654 7.982 1.00 162.29 44 ALA a N 1
ATOM 767 C CA . ALA B 2 64 ? 23.420 0.189 6.797 1.00 162.29 44 ALA a CA 1
ATOM 768 C C . ALA B 2 64 ? 23.195 -0.707 5.593 1.00 162.29 44 ALA a C 1
ATOM 769 O O . ALA B 2 64 ? 23.897 -1.708 5.424 1.00 162.29 44 ALA a O 1
ATOM 771 N N . VAL B 2 65 ? 22.222 -0.354 4.762 1.00 158.00 45 VAL a N 1
ATOM 772 C CA . VAL B 2 65 ? 21.783 -1.226 3.680 1.00 158.00 45 VAL a CA 1
ATOM 773 C C . VAL B 2 65 ? 21.500 -0.388 2.442 1.00 158.00 45 VAL a C 1
ATOM 774 O O . VAL B 2 65 ? 21.030 0.751 2.539 1.00 158.00 45 VAL a O 1
ATOM 778 N N . ASN B 2 66 ? 21.807 -0.952 1.275 1.00 158.66 46 ASN a N 1
ATOM 779 C CA . ASN B 2 66 ? 21.601 -0.282 0.001 1.00 158.66 46 ASN a CA 1
ATOM 780 C C . ASN B 2 66 ? 21.145 -1.292 -1.044 1.00 158.66 46 ASN a C 1
ATOM 781 O O . ASN B 2 66 ? 21.500 -2.472 -0.986 1.00 158.66 46 ASN a O 1
ATOM 786 N N . THR B 2 67 ? 20.351 -0.813 -2.003 1.00 156.89 47 THR a N 1
ATOM 787 C CA . THR B 2 67 ? 19.811 -1.644 -3.071 1.00 156.89 47 THR a CA 1
ATOM 788 C C . THR B 2 67 ? 19.870 -0.883 -4.387 1.00 156.89 47 THR a C 1
ATOM 789 O O . THR B 2 67 ? 19.791 0.347 -4.413 1.00 156.89 47 THR a O 1
ATOM 793 N N . LYS B 2 68 ? 20.013 -1.629 -5.481 1.00 147.71 48 LYS a N 1
ATOM 794 C CA . LYS B 2 68 ? 19.961 -1.051 -6.816 1.00 147.71 48 LYS a CA 1
ATOM 795 C C . LYS B 2 68 ? 19.551 -2.120 -7.817 1.00 147.71 48 LYS a C 1
ATOM 796 O O . LYS B 2 68 ? 20.042 -3.250 -7.762 1.00 147.71 48 LYS a O 1
ATOM 802 N N . ASN B 2 69 ? 18.646 -1.756 -8.723 1.00 148.01 49 ASN a N 1
ATOM 803 C CA . ASN B 2 69 ? 18.311 -2.628 -9.839 1.00 148.01 49 ASN a CA 1
ATOM 804 C C . ASN B 2 69 ? 19.477 -2.667 -10.819 1.00 148.01 49 ASN a C 1
ATOM 805 O O . ASN B 2 69 ? 20.045 -1.625 -11.162 1.00 148.01 49 ASN a O 1
ATOM 810 N N . SER B 2 70 ? 19.831 -3.876 -11.269 1.00 151.49 50 SER a N 1
ATOM 811 C CA . SER B 2 70 ? 20.996 -4.047 -12.132 1.00 151.49 50 SER a CA 1
ATOM 812 C C . SER B 2 70 ? 20.921 -3.173 -13.375 1.00 151.49 50 SER a C 1
ATOM 813 O O . SER B 2 70 ? 21.951 -2.687 -13.855 1.00 151.49 50 SER a O 1
ATOM 816 N N . SER B 2 71 ? 19.722 -2.963 -13.910 1.00 144.69 51 SER a N 1
ATOM 817 C CA . SER B 2 71 ? 19.531 -2.118 -15.080 1.00 144.69 51 SER a CA 1
ATOM 818 C C . SER B 2 71 ? 19.142 -0.691 -14.723 1.00 144.69 51 SER a C 1
ATOM 819 O O . SER B 2 71 ? 18.908 0.116 -15.627 1.00 144.69 51 SER a O 1
ATOM 822 N N . GLY B 2 72 ? 19.067 -0.362 -13.437 1.00 150.23 52 GLY a N 1
ATOM 823 C CA . GLY B 2 72 ? 18.653 0.961 -13.019 1.00 150.23 52 GLY a CA 1
ATOM 824 C C . GLY B 2 72 ? 19.821 1.909 -12.821 1.00 150.23 52 GLY a C 1
ATOM 825 O O . GLY B 2 72 ? 20.942 1.500 -12.534 1.00 150.23 52 GLY a O 1
ATOM 826 N N . ASN B 2 73 ? 19.538 3.197 -12.984 1.00 146.50 53 ASN a N 1
ATOM 827 C CA . ASN B 2 73 ? 20.534 4.242 -12.809 1.00 146.50 53 ASN a CA 1
ATOM 828 C C . ASN B 2 73 ? 20.523 4.847 -11.411 1.00 146.50 53 ASN a C 1
ATOM 829 O O . ASN B 2 73 ? 21.221 5.838 -11.173 1.00 146.50 53 ASN a O 1
ATOM 834 N N . ARG B 2 74 ? 19.754 4.282 -10.486 1.00 147.00 54 ARG a N 1
ATOM 835 C CA . ARG B 2 74 ? 19.651 4.797 -9.130 1.00 147.00 54 ARG a CA 1
ATOM 836 C C . ARG B 2 74 ? 20.011 3.713 -8.126 1.00 147.00 54 ARG a C 1
ATOM 837 O O . ARG B 2 74 ? 19.603 2.556 -8.272 1.00 147.00 54 ARG a O 1
ATOM 845 N N . VAL B 2 75 ? 20.780 4.095 -7.111 1.00 138.40 55 VAL a N 1
ATOM 846 C CA . VAL B 2 75 ? 21.053 3.251 -5.954 1.00 138.40 55 VAL a CA 1
ATOM 847 C C . VAL B 2 75 ? 20.366 3.869 -4.743 1.00 138.40 55 VAL a C 1
ATOM 848 O O . VAL B 2 75 ? 20.465 5.080 -4.509 1.00 138.40 55 VAL a O 1
ATOM 852 N N . PHE B 2 76 ? 19.636 3.045 -3.999 1.00 143.12 56 PHE a N 1
ATOM 853 C CA . PHE B 2 76 ? 18.863 3.485 -2.847 1.00 143.12 56 PHE a CA 1
ATOM 854 C C . PHE B 2 76 ? 19.475 2.912 -1.578 1.00 143.12 56 PHE a C 1
ATOM 855 O O . PHE B 2 76 ? 19.906 1.756 -1.560 1.00 143.12 56 PHE a O 1
ATOM 863 N N . THR B 2 77 ? 19.513 3.717 -0.518 1.00 151.80 57 THR a N 1
ATOM 864 C CA . THR B 2 77 ? 20.135 3.280 0.723 1.00 151.80 57 THR a CA 1
ATOM 865 C C . THR B 2 77 ? 19.413 3.888 1.916 1.00 151.80 57 THR a C 1
ATOM 866 O O . THR B 2 77 ? 18.766 4.934 1.808 1.00 151.80 57 THR a O 1
ATOM 870 N N . SER B 2 78 ? 19.522 3.204 3.053 1.00 159.79 58 SER a N 1
ATOM 871 C CA . SER B 2 78 ? 19.002 3.694 4.320 1.00 159.79 58 SER a CA 1
ATOM 872 C C . SER B 2 78 ? 19.836 3.102 5.445 1.00 159.79 58 SER a C 1
ATOM 873 O O . SER B 2 78 ? 20.535 2.101 5.265 1.00 159.79 58 SER a O 1
ATOM 876 N N . THR B 2 79 ? 19.761 3.735 6.613 1.00 160.04 59 THR a N 1
ATOM 877 C CA . THR B 2 79 ? 20.477 3.271 7.792 1.00 160.04 59 THR a CA 1
ATOM 878 C C . THR B 2 79 ? 19.514 3.155 8.964 1.00 160.04 59 THR a C 1
ATOM 879 O O . THR B 2 79 ? 18.342 3.531 8.877 1.00 160.04 59 THR a O 1
ATOM 883 N N . ASN B 2 80 ? 20.032 2.613 10.068 1.00 163.26 60 ASN a N 1
ATOM 884 C CA . ASN B 2 80 ? 19.217 2.346 11.248 1.00 163.26 60 ASN a CA 1
ATOM 885 C C . ASN B 2 80 ? 18.537 3.607 11.765 1.00 163.26 60 ASN a C 1
ATOM 886 O O . ASN B 2 80 ? 17.307 3.719 11.753 1.00 163.26 60 ASN a O 1
ATOM 891 N N . ASN B 2 81 ? 19.327 4.569 12.225 1.00 164.19 61 ASN a N 1
ATOM 892 C CA . ASN B 2 81 ? 18.790 5.761 12.883 1.00 164.19 61 ASN a CA 1
ATOM 893 C C . ASN B 2 81 ? 18.542 6.904 11.904 1.00 164.19 61 ASN a C 1
ATOM 894 O O . ASN B 2 81 ? 18.960 8.040 12.129 1.00 164.19 61 ASN a O 1
ATOM 899 N N . THR B 2 82 ? 17.829 6.629 10.814 1.00 168.16 62 THR a N 1
ATOM 900 C CA . THR B 2 82 ? 17.411 7.676 9.895 1.00 168.16 62 THR a CA 1
ATOM 901 C C . THR B 2 82 ? 16.085 7.303 9.252 1.00 168.16 62 THR a C 1
ATOM 902 O O . THR B 2 82 ? 15.795 6.122 9.035 1.00 168.16 62 THR a O 1
ATOM 906 N N . SER B 2 83 ? 15.267 8.315 8.992 1.00 151.72 63 SER a N 1
ATOM 907 C CA . SER B 2 83 ? 14.094 8.150 8.156 1.00 151.72 63 SER a CA 1
ATOM 908 C C . SER B 2 83 ? 14.462 8.372 6.692 1.00 151.72 63 SER a C 1
ATOM 909 O O . SER B 2 83 ? 15.622 8.612 6.343 1.00 151.72 63 SER a O 1
ATOM 912 N N . ASN B 2 84 ? 13.451 8.263 5.828 1.00 155.28 64 ASN a N 1
ATOM 913 C CA . ASN B 2 84 ? 13.579 8.536 4.400 1.00 155.28 64 ASN a CA 1
ATOM 914 C C . ASN B 2 84 ? 14.480 7.523 3.703 1.00 155.28 64 ASN a C 1
ATOM 915 O O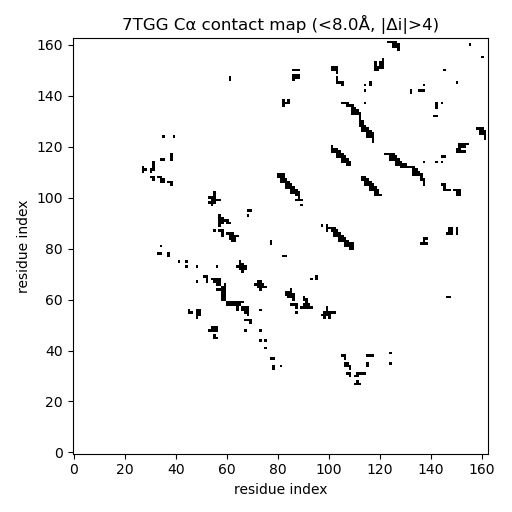 . ASN B 2 84 ? 15.236 6.793 4.351 1.00 155.28 64 ASN a O 1
ATOM 920 N N . ILE B 2 85 ? 14.391 7.466 2.380 1.00 154.55 65 ILE a N 1
ATOM 921 C CA . ILE B 2 85 ? 15.219 6.589 1.563 1.00 154.55 65 ILE a CA 1
ATOM 922 C C . ILE B 2 85 ? 16.093 7.466 0.683 1.00 154.55 65 ILE a C 1
ATOM 923 O O . ILE B 2 85 ? 15.583 8.224 -0.150 1.00 154.55 65 ILE a O 1
ATOM 928 N N . TRP B 2 86 ? 17.403 7.343 0.843 1.00 161.42 66 TRP a N 1
ATOM 929 C CA . TRP B 2 86 ? 18.348 8.281 0.260 1.00 161.42 66 TRP a CA 1
ATOM 930 C C . TRP B 2 86 ? 18.943 7.676 -1.003 1.00 161.42 66 TRP a C 1
ATOM 931 O O . TRP B 2 86 ? 19.449 6.549 -0.978 1.00 161.42 66 TRP a O 1
ATOM 942 N N . TYR B 2 87 ? 18.880 8.421 -2.100 1.00 151.25 67 TYR a N 1
ATOM 943 C CA . TYR B 2 87 ? 19.351 7.955 -3.396 1.00 151.25 67 TYR a CA 1
ATOM 944 C C . TYR B 2 87 ? 20.480 8.853 -3.890 1.00 151.25 67 TYR a C 1
ATOM 945 O O . TYR B 2 87 ? 20.813 9.870 -3.278 1.00 151.25 67 TYR a O 1
ATOM 954 N N . ILE B 2 88 ? 21.070 8.459 -5.019 1.00 151.80 68 ILE a N 1
ATOM 955 C CA . ILE B 2 88 ? 22.172 9.184 -5.640 1.00 151.80 68 ILE a CA 1
ATOM 956 C C . ILE B 2 88 ? 21.845 9.571 -7.077 1.00 151.80 68 ILE a C 1
ATOM 957 O O . ILE B 2 88 ? 22.040 10.722 -7.481 1.00 151.80 68 ILE a O 1
ATOM 962 N N . GLU B 2 89 ? 21.345 8.619 -7.866 1.00 164.81 69 GLU a N 1
ATOM 963 C CA . GLU B 2 89 ? 20.876 8.867 -9.231 1.00 164.81 69 GLU a CA 1
ATOM 964 C C . GLU B 2 89 ? 21.987 9.445 -10.113 1.00 164.81 69 GLU a C 1
ATOM 965 O O . GLU B 2 89 ? 21.932 10.591 -10.563 1.00 164.81 69 GLU a O 1
ATOM 971 N N . ASN B 2 90 ? 23.015 8.636 -10.340 1.00 163.92 70 ASN a N 1
ATOM 972 C CA . ASN B 2 90 ? 24.031 8.935 -11.340 1.00 163.92 70 ASN a CA 1
ATOM 973 C C . ASN B 2 90 ? 23.718 8.137 -12.598 1.00 163.92 70 ASN a C 1
ATOM 974 O O . ASN B 2 90 ? 23.623 6.907 -12.551 1.00 163.92 70 ASN a O 1
ATOM 979 N N . ASP B 2 91 ? 23.551 8.842 -13.719 1.00 167.41 71 ASP a N 1
ATOM 980 C CA . ASP B 2 91 ? 23.252 8.190 -14.988 1.00 167.41 71 ASP a CA 1
ATOM 981 C C . ASP B 2 91 ? 24.416 7.306 -15.426 1.00 167.41 71 ASP a C 1
ATOM 982 O O . ASP B 2 91 ? 24.197 6.315 -16.131 1.00 167.41 71 ASP a O 1
ATOM 987 N N . ALA B 2 92 ? 25.625 7.582 -14.928 1.00 159.79 72 ALA a N 1
ATOM 988 C CA . ALA B 2 92 ? 26.829 6.913 -15.416 1.00 159.79 72 ALA a CA 1
ATOM 989 C C . ALA B 2 92 ? 26.699 5.396 -15.341 1.00 159.79 72 ALA a C 1
ATOM 990 O O . ALA B 2 92 ? 26.687 4.712 -16.370 1.00 159.79 72 ALA a O 1
ATOM 992 N N . TRP B 2 93 ? 26.591 4.848 -14.134 1.00 164.10 73 TRP a N 1
ATOM 993 C CA . TRP B 2 93 ? 26.447 3.405 -14.004 1.00 164.10 73 TRP a CA 1
ATOM 994 C C . TRP B 2 93 ? 25.010 2.989 -14.297 1.00 164.10 73 TRP a C 1
ATOM 995 O O . TRP B 2 93 ? 24.065 3.515 -13.701 1.00 164.10 73 TRP a O 1
ATOM 1006 N N . LYS B 2 94 ? 24.850 2.040 -15.223 1.00 154.87 74 LYS a N 1
ATOM 1007 C CA . LYS B 2 94 ? 23.533 1.522 -15.582 1.00 154.87 74 LYS a CA 1
ATOM 1008 C C . LYS B 2 94 ? 23.471 0.001 -15.637 1.00 154.87 74 LYS a C 1
ATOM 1009 O O . LYS B 2 94 ? 22.364 -0.546 -15.638 1.00 154.87 74 LYS a O 1
ATOM 1015 N N . GLY B 2 95 ? 24.602 -0.699 -15.662 1.00 156.01 75 GLY a N 1
ATOM 1016 C CA . GLY B 2 95 ? 24.601 -2.149 -15.680 1.00 156.01 75 GLY a CA 1
ATOM 1017 C C . GLY B 2 95 ? 25.425 -2.746 -14.556 1.00 156.01 75 GLY a C 1
ATOM 1018 O O . GLY B 2 95 ? 25.873 -3.893 -14.643 1.00 156.01 75 GLY a O 1
ATOM 1019 N N . LYS B 2 96 ? 25.629 -1.972 -13.498 1.00 163.12 76 LYS a N 1
ATOM 1020 C CA . LYS B 2 96 ? 26.424 -2.392 -12.355 1.00 163.12 76 LYS a CA 1
ATOM 1021 C C . LYS B 2 96 ? 25.541 -2.954 -11.248 1.00 163.12 76 LYS a C 1
ATOM 1022 O O . LYS B 2 96 ? 24.324 -2.760 -11.224 1.00 163.12 76 LYS a O 1
ATOM 1028 N N . ALA B 2 97 ? 26.182 -3.662 -10.326 1.00 162.14 77 ALA a N 1
ATOM 1029 C CA . ALA B 2 97 ? 25.577 -4.090 -9.076 1.00 162.14 77 ALA a CA 1
ATOM 1030 C C . ALA B 2 97 ? 26.197 -3.308 -7.925 1.00 162.14 77 ALA a C 1
ATOM 1031 O O . ALA B 2 97 ? 27.274 -2.721 -8.056 1.00 162.14 77 ALA a O 1
ATOM 1033 N N . VAL B 2 98 ? 25.504 -3.304 -6.784 1.00 158.59 78 VAL a N 1
ATOM 1034 C CA . VAL B 2 98 ? 26.005 -2.578 -5.622 1.00 158.59 78 VAL a CA 1
ATOM 1035 C C . VAL B 2 98 ? 27.305 -3.150 -5.084 1.00 158.59 78 VAL a C 1
ATOM 1036 O O . VAL B 2 98 ? 27.975 -2.492 -4.281 1.00 158.59 78 VAL a O 1
ATOM 1040 N N . SER B 2 99 ? 27.679 -4.359 -5.504 1.00 164.53 79 SER a N 1
ATOM 1041 C CA . SER B 2 99 ? 28.969 -4.914 -5.119 1.00 164.53 79 SER a CA 1
ATOM 1042 C C . SER B 2 99 ? 30.127 -4.167 -5.762 1.00 164.53 79 SER a C 1
ATOM 1043 O O . SER B 2 99 ? 31.247 -4.212 -5.242 1.00 164.53 79 SER a O 1
ATOM 1046 N N . ASP B 2 100 ? 29.883 -3.487 -6.880 1.00 177.06 80 ASP a N 1
ATOM 1047 C CA . ASP B 2 100 ? 30.940 -2.764 -7.570 1.00 177.06 80 ASP a CA 1
ATOM 1048 C C . ASP B 2 100 ? 31.374 -1.545 -6.764 1.00 177.06 80 ASP a C 1
ATOM 1049 O O . ASP B 2 100 ? 30.584 -0.932 -6.043 1.00 177.06 80 ASP a O 1
ATOM 1054 N N . SER B 2 101 ? 32.658 -1.202 -6.889 1.00 194.16 81 SER a N 1
ATOM 1055 C CA . SER B 2 101 ? 33.203 -0.088 -6.119 1.00 194.16 81 SER a CA 1
ATOM 1056 C C . SER B 2 101 ? 32.659 1.250 -6.605 1.00 194.16 81 SER a C 1
ATOM 1057 O O . SER B 2 101 ? 32.352 2.132 -5.794 1.00 194.16 81 SER a O 1
ATOM 1060 N N . ASP B 2 102 ? 32.527 1.419 -7.921 1.00 184.31 82 ASP a N 1
ATOM 1061 C CA . ASP B 2 102 ? 32.129 2.701 -8.504 1.00 184.31 82 ASP a CA 1
ATOM 1062 C C . ASP B 2 102 ? 30.607 2.865 -8.488 1.00 184.31 82 ASP a C 1
ATOM 1063 O O . ASP B 2 102 ? 29.956 3.091 -9.507 1.00 184.31 82 ASP a O 1
ATOM 1068 N N . VAL B 2 103 ? 30.040 2.742 -7.289 1.00 175.21 83 VAL a N 1
ATOM 1069 C CA . VAL B 2 103 ? 28.616 2.974 -7.079 1.00 175.21 83 VAL a CA 1
ATOM 1070 C C . VAL B 2 103 ? 28.446 3.931 -5.907 1.00 175.21 83 VAL a C 1
ATOM 1071 O O . VAL B 2 103 ? 27.352 4.458 -5.675 1.00 175.21 83 VAL a O 1
ATOM 1075 N N . THR B 2 104 ? 29.533 4.158 -5.165 1.00 170.29 84 THR a N 1
ATOM 1076 C CA . THR B 2 104 ? 29.542 5.048 -4.001 1.00 170.29 84 THR a CA 1
ATOM 1077 C C . THR B 2 104 ? 28.475 4.642 -2.984 1.00 170.29 84 THR a C 1
ATOM 1078 O O . THR B 2 104 ? 27.687 5.462 -2.510 1.00 170.29 84 THR a O 1
ATOM 1082 N N . ALA B 2 105 ? 28.455 3.355 -2.654 1.00 168.59 85 ALA a N 1
ATOM 1083 C CA . ALA B 2 105 ? 27.528 2.831 -1.666 1.00 168.59 85 ALA a CA 1
ATOM 1084 C C . ALA B 2 105 ? 28.047 3.083 -0.253 1.00 168.59 85 ALA a C 1
ATOM 1085 O O . ALA B 2 105 ? 29.175 3.535 -0.042 1.00 168.59 85 ALA a O 1
ATOM 1087 N N . LEU B 2 106 ? 27.200 2.777 0.727 1.00 164.14 86 LEU a N 1
ATOM 1088 C CA . LEU B 2 106 ? 27.556 2.918 2.138 1.00 164.14 86 LEU a CA 1
ATOM 1089 C C . LEU B 2 106 ? 28.124 1.586 2.613 1.00 164.14 86 LEU a C 1
ATOM 1090 O O . LEU B 2 106 ? 27.390 0.664 2.968 1.00 164.14 86 LEU a O 1
ATOM 1095 N N . GLY B 2 107 ? 29.448 1.486 2.622 1.00 181.80 87 GLY a N 1
ATOM 1096 C CA . GLY B 2 107 ? 30.119 0.258 2.988 1.00 181.80 87 GLY a CA 1
ATOM 1097 C C . GLY B 2 107 ? 30.167 0.046 4.493 1.00 181.80 87 GLY a C 1
ATOM 1098 O O . GLY B 2 107 ? 29.473 0.691 5.280 1.00 181.80 87 GLY a O 1
ATOM 1099 N N . THR B 2 108 ? 31.007 -0.910 4.888 1.00 187.31 88 THR a N 1
ATOM 1100 C CA . THR B 2 108 ? 31.243 -1.166 6.302 1.00 187.31 88 THR a CA 1
ATOM 1101 C C . THR B 2 108 ? 31.768 0.094 6.979 1.00 187.31 88 THR a C 1
ATOM 1102 O O . THR B 2 108 ? 32.547 0.854 6.399 1.00 187.31 88 THR a O 1
ATOM 1106 N N . GLY B 2 109 ? 31.331 0.318 8.214 1.00 189.32 89 GLY a N 1
ATOM 1107 C CA . GLY B 2 109 ? 31.522 1.602 8.850 1.00 189.32 89 GLY a CA 1
ATOM 1108 C C . GLY B 2 109 ? 30.449 2.564 8.389 1.00 189.32 89 GLY a C 1
ATOM 1109 O O . GLY B 2 109 ? 29.593 2.237 7.566 1.00 189.32 89 GLY a O 1
ATOM 1110 N N . ASP B 2 110 ? 30.510 3.782 8.929 1.00 184.11 90 ASP a N 1
ATOM 1111 C CA . ASP B 2 110 ? 29.488 4.813 8.717 1.00 184.11 90 ASP a CA 1
ATOM 1112 C C . ASP B 2 110 ? 28.091 4.194 8.708 1.00 184.11 90 ASP a C 1
ATOM 1113 O O . ASP B 2 110 ? 27.275 4.424 7.815 1.00 184.11 90 ASP a O 1
ATOM 1118 N N . VAL B 2 111 ? 27.829 3.384 9.730 1.00 163.87 91 VAL a N 1
ATOM 1119 C CA . VAL B 2 111 ? 26.622 2.571 9.752 1.00 163.87 91 VAL a CA 1
ATOM 1120 C C . VAL B 2 111 ? 25.410 3.351 10.256 1.00 163.87 91 VAL a C 1
ATOM 1121 O O . VAL B 2 111 ? 24.293 3.132 9.775 1.00 163.87 91 VAL a O 1
ATOM 1125 N N . GLY B 2 112 ? 25.601 4.266 11.203 1.00 169.45 92 GLY a N 1
ATOM 1126 C CA . GLY B 2 112 ? 24.499 5.074 11.683 1.00 169.45 92 GLY a CA 1
ATOM 1127 C C . GLY B 2 112 ? 24.160 6.205 10.736 1.00 169.45 92 GLY a C 1
ATOM 1128 O O . GLY B 2 112 ? 23.087 6.207 10.127 1.00 169.45 92 GLY a O 1
ATOM 1129 N N . LYS B 2 113 ? 25.083 7.152 10.590 1.00 171.23 93 LYS a N 1
ATOM 1130 C CA . LYS B 2 113 ? 24.944 8.297 9.690 1.00 171.23 93 LYS a CA 1
ATOM 1131 C C . LYS B 2 113 ? 23.557 8.928 9.797 1.00 171.23 93 LYS a C 1
ATOM 1132 O O . LYS B 2 113 ? 22.778 8.965 8.844 1.00 171.23 93 LYS a O 1
ATOM 1138 N N . SER B 2 114 ? 23.258 9.429 10.996 1.00 169.82 94 SER a N 1
ATOM 1139 C CA . SER B 2 114 ? 21.978 10.083 11.232 1.00 169.82 94 SER a CA 1
ATOM 1140 C C . SER B 2 114 ? 21.836 11.386 10.458 1.00 169.82 94 SER a C 1
ATOM 1141 O O . SER B 2 114 ? 20.730 11.933 10.398 1.00 169.82 94 SER a O 1
ATOM 1144 N N . ASP B 2 115 ? 22.916 11.890 9.866 1.00 172.63 95 ASP a N 1
ATOM 1145 C CA . ASP B 2 115 ? 22.875 13.116 9.086 1.00 172.63 95 ASP a CA 1
ATOM 1146 C C . ASP B 2 115 ? 23.691 12.945 7.812 1.00 172.63 95 ASP a C 1
ATOM 1147 O O . ASP B 2 115 ? 24.606 12.122 7.737 1.00 172.63 95 ASP a O 1
ATOM 1152 N N . PHE B 2 116 ? 23.333 13.733 6.800 1.00 163.84 96 PHE a N 1
ATOM 1153 C CA . PHE B 2 116 ? 24.007 13.718 5.509 1.00 163.84 96 PHE a CA 1
ATOM 1154 C C . PHE B 2 116 ? 24.326 15.151 5.122 1.00 163.84 96 PHE a C 1
ATOM 1155 O O . PHE B 2 116 ? 23.456 16.023 5.205 1.00 163.84 96 PHE a O 1
ATOM 1163 N N . SER B 2 117 ? 25.566 15.398 4.702 1.00 165.12 97 SER a N 1
ATOM 1164 C CA . SER B 2 117 ? 25.993 16.767 4.436 1.00 165.12 97 SER a CA 1
ATOM 1165 C C . SER B 2 117 ? 25.827 17.154 2.968 1.00 165.12 97 SER a C 1
ATOM 1166 O O . SER B 2 117 ? 25.040 18.049 2.643 1.00 165.12 97 SER a O 1
ATOM 1169 N N . GLY B 2 118 ? 26.556 16.491 2.071 1.00 165.59 98 GLY a N 1
ATOM 1170 C CA . GLY B 2 118 ? 26.540 16.899 0.680 1.00 165.59 98 GLY a CA 1
ATOM 1171 C C . GLY B 2 118 ? 26.705 15.812 -0.364 1.00 165.59 98 GLY a C 1
ATOM 1172 O O . GLY B 2 118 ? 27.042 16.114 -1.512 1.00 165.59 98 GLY a O 1
ATOM 1173 N N . THR B 2 119 ? 26.478 14.551 -0.000 1.00 169.15 99 THR a N 1
ATOM 1174 C CA . THR B 2 119 ? 26.721 13.441 -0.917 1.00 169.15 99 THR a CA 1
ATOM 1175 C C . THR B 2 119 ? 25.432 12.895 -1.521 1.00 169.15 99 THR a C 1
ATOM 1176 O O . THR B 2 119 ? 25.283 12.855 -2.746 1.00 169.15 99 THR a O 1
ATOM 1180 N N . GLU B 2 120 ? 24.492 12.479 -0.680 1.00 161.35 100 GLU a N 1
ATOM 1181 C CA . GLU B 2 120 ? 23.239 11.890 -1.120 1.00 161.35 100 GLU a CA 1
ATOM 1182 C C . GLU B 2 120 ? 22.083 12.691 -0.538 1.00 161.35 100 GLU a C 1
ATOM 1183 O O . GLU B 2 120 ? 22.213 13.328 0.511 1.00 161.35 100 GLU a O 1
ATOM 1189 N N . TRP B 2 121 ? 20.940 12.655 -1.219 1.00 167.28 101 TRP a N 1
ATOM 1190 C CA . TRP B 2 121 ? 19.836 13.507 -0.802 1.00 167.28 101 TRP a CA 1
ATOM 1191 C C . TRP B 2 121 ? 18.506 12.930 -1.262 1.00 167.28 101 TRP a C 1
ATOM 1192 O O . TRP B 2 121 ? 18.395 12.407 -2.374 1.00 167.28 101 TRP a O 1
ATOM 1203 N N . LYS B 2 122 ? 17.504 13.038 -0.388 1.00 161.39 102 LYS a N 1
ATOM 1204 C CA . LYS B 2 122 ? 16.120 12.734 -0.717 1.00 161.39 102 LYS a CA 1
ATOM 1205 C C . LYS B 2 122 ? 15.170 13.877 -0.392 1.00 161.39 102 LYS a C 1
ATOM 1206 O O . LYS B 2 122 ? 14.086 13.941 -0.983 1.00 161.39 102 LYS a O 1
ATOM 1212 N N . SER B 2 123 ? 15.547 14.790 0.498 1.00 177.12 103 SER a N 1
ATOM 1213 C CA . SER B 2 123 ? 14.692 15.907 0.878 1.00 177.12 103 SER a CA 1
ATOM 1214 C C . SER B 2 123 ? 14.502 16.881 -0.281 1.00 177.12 103 SER a C 1
ATOM 1215 O O . SER B 2 123 ? 15.174 16.779 -1.306 1.00 177.12 103 SER a O 1
#